Protein AF-A0A1Y3A212-F1 (afdb_monomer_lite)

Foldseek 3Di:
DDDDLVNLVVQLVVLCVQLVVCVVVVNLVSNLVSLVVSCVSCVVSVPLVSNLSSLLSVLVSCVVPDDPVVSLVSLLVSLVSCVVVVPPVSLQVVQVVCVVVVHRGVVRSVVVPVVDDPPPPD

pLDDT: mean 85.42, std 12.83, range [32.81, 95.19]

Secondary structure (DSSP, 8-state):
----HHHHHHHHHHHHHHHHHHHHTT-HHHHHHHHHHHHHHHHHHT-HHHHHHHHHHHHHHHTTTS-HHHHHHHHHHHHHHHHHHT-HHHHHHHHHHHHHTT--THHHHHHHHHHS------

Sequence (122 aa):
MKIKPQDNLDKILELNNLATTALANDDHASALHYSTRALKIAQDSGDKVGECAVLLNRGHIMLNYVTHEECVLIWLQAYRIAKQIGFTPVLEALEEMSIQLRGEGLEFWETLSLVTPKHSDD

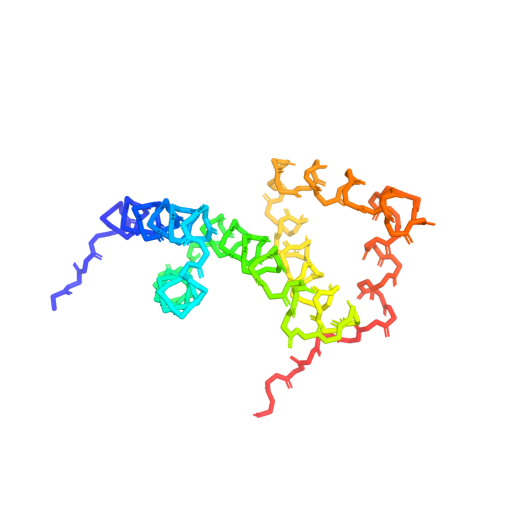Structure (mmCIF, N/CA/C/O backbone):
data_AF-A0A1Y3A212-F1
#
_entry.id   AF-A0A1Y3A212-F1
#
loop_
_atom_site.group_PDB
_atom_site.id
_atom_site.type_symbol
_atom_site.label_atom_id
_atom_site.label_alt_id
_atom_site.label_comp_id
_atom_site.label_asym_id
_atom_site.label_entity_id
_atom_site.label_seq_id
_atom_site.pdbx_PDB_ins_code
_atom_site.Cartn_x
_atom_site.Cartn_y
_atom_site.Cartn_z
_atom_site.occupancy
_atom_site.B_iso_or_equiv
_atom_site.auth_seq_id
_atom_site.auth_comp_id
_atom_site.auth_asym_id
_atom_site.auth_atom_id
_atom_site.pdbx_PDB_model_num
ATOM 1 N N . MET A 1 1 ? -10.839 16.934 20.234 1.00 41.62 1 MET A N 1
ATOM 2 C CA . MET A 1 1 ? -12.112 16.442 19.668 1.00 41.62 1 MET A CA 1
ATOM 3 C C . MET A 1 1 ? -11.844 15.036 19.149 1.00 41.62 1 MET A C 1
ATOM 5 O O . MET A 1 1 ? -11.093 14.904 18.195 1.00 41.62 1 MET A O 1
ATOM 9 N N . LYS A 1 2 ? -12.282 13.992 19.867 1.00 45.56 2 LYS A N 1
ATOM 10 C CA . LYS A 1 2 ? -12.027 12.597 19.471 1.00 45.56 2 LYS A CA 1
ATOM 11 C C . LYS A 1 2 ? -13.001 12.252 18.344 1.00 45.56 2 LYS A C 1
ATOM 13 O O . LYS A 1 2 ? -14.199 12.172 18.593 1.00 45.56 2 LYS A O 1
ATOM 18 N N . ILE A 1 3 ? -12.488 12.163 17.123 1.00 51.41 3 ILE A N 1
ATOM 19 C CA . ILE A 1 3 ? -13.241 11.720 15.946 1.00 51.41 3 ILE A CA 1
ATOM 20 C C . ILE A 1 3 ? -13.650 10.260 16.192 1.00 51.41 3 ILE A C 1
ATOM 22 O O . ILE A 1 3 ? -12.853 9.489 16.735 1.00 51.41 3 ILE A O 1
ATOM 26 N N . LYS A 1 4 ? -14.907 9.894 15.912 1.00 55.28 4 LYS A N 1
ATOM 27 C CA . LYS A 1 4 ? -15.397 8.537 16.189 1.00 55.28 4 LYS A CA 1
ATOM 28 C C . LYS A 1 4 ? -14.736 7.543 15.219 1.00 55.28 4 LYS A C 1
ATOM 30 O O . LYS A 1 4 ? -14.422 7.929 14.098 1.00 55.28 4 LYS A O 1
ATOM 35 N N . PRO A 1 5 ? -14.567 6.262 15.596 1.00 56.22 5 PRO A N 1
ATOM 36 C CA . PRO A 1 5 ? -13.954 5.254 14.724 1.00 56.22 5 PRO A CA 1
ATOM 37 C C . PRO A 1 5 ? -14.599 5.147 13.329 1.00 56.22 5 PRO A C 1
ATOM 39 O O . PRO A 1 5 ? -13.886 4.946 12.355 1.00 56.22 5 PRO A O 1
ATOM 42 N N . GLN A 1 6 ? -15.919 5.348 13.219 1.00 56.41 6 GLN A N 1
ATOM 43 C CA . GLN A 1 6 ? -16.639 5.361 11.934 1.00 56.41 6 GLN A CA 1
ATOM 44 C C . GLN A 1 6 ? -16.295 6.574 11.053 1.00 56.41 6 GLN A C 1
ATOM 46 O O . GLN A 1 6 ? -16.052 6.400 9.866 1.00 56.41 6 GLN A O 1
ATOM 51 N N . ASP A 1 7 ? -16.173 7.772 11.633 1.00 63.47 7 ASP A N 1
ATOM 52 C CA . ASP A 1 7 ? -15.846 9.000 10.888 1.00 63.47 7 ASP A CA 1
ATOM 53 C C . ASP A 1 7 ? -14.431 8.942 10.266 1.00 63.47 7 ASP A C 1
ATOM 55 O O . ASP A 1 7 ? -14.145 9.612 9.274 1.00 63.47 7 ASP A O 1
ATOM 59 N N . ASN A 1 8 ? -13.524 8.153 10.858 1.00 70.88 8 ASN A N 1
ATOM 60 C CA . ASN A 1 8 ? -12.179 7.946 10.318 1.00 70.88 8 ASN A CA 1
ATOM 61 C C . ASN A 1 8 ? -12.195 7.040 9.082 1.00 70.88 8 ASN A C 1
ATOM 63 O O . ASN A 1 8 ? -11.430 7.290 8.155 1.00 70.88 8 ASN A O 1
ATOM 67 N N . LEU A 1 9 ? -13.072 6.033 9.047 1.00 73.19 9 LEU A N 1
ATOM 68 C CA . LEU A 1 9 ? -13.143 5.054 7.961 1.00 73.19 9 LEU A CA 1
ATOM 69 C C . LEU A 1 9 ? -13.675 5.695 6.672 1.00 73.19 9 LEU A C 1
ATOM 71 O O . LEU A 1 9 ? -13.052 5.574 5.616 1.00 73.19 9 LEU A O 1
ATOM 75 N N . ASP A 1 10 ? -14.750 6.481 6.787 1.00 82.62 10 ASP A N 1
ATOM 76 C CA . ASP A 1 10 ? -15.304 7.254 5.669 1.00 82.62 10 ASP A CA 1
ATOM 77 C C . ASP A 1 10 ? -14.269 8.237 5.107 1.00 82.62 10 ASP A C 1
ATOM 79 O O . ASP A 1 10 ? -14.120 8.387 3.894 1.00 82.62 10 ASP A O 1
ATOM 83 N N . LYS A 1 11 ? -13.485 8.861 5.993 1.00 86.06 11 LYS A N 1
ATOM 84 C CA . LYS A 1 11 ? -12.448 9.819 5.608 1.00 86.06 11 LYS A CA 1
ATOM 85 C C . LYS A 1 11 ? -11.234 9.169 4.949 1.00 86.06 11 LYS A C 1
ATOM 87 O O . LYS A 1 11 ? -10.661 9.752 4.030 1.00 86.06 11 LYS A O 1
ATOM 92 N N . ILE A 1 12 ? -10.829 7.984 5.406 1.00 87.44 12 ILE A N 1
ATOM 93 C CA . ILE A 1 12 ? -9.779 7.192 4.753 1.00 87.44 12 ILE A CA 1
ATOM 94 C C . ILE A 1 12 ? -10.232 6.831 3.339 1.00 87.44 12 ILE A C 1
ATOM 96 O O . ILE A 1 12 ? -9.475 7.054 2.396 1.00 87.44 12 ILE A O 1
ATOM 100 N N . LEU A 1 13 ? -11.468 6.346 3.177 1.00 86.06 13 LEU A N 1
ATOM 101 C CA . LEU A 1 13 ? -12.021 5.987 1.872 1.00 86.06 13 LEU A CA 1
ATOM 102 C C . LEU A 1 13 ? -12.109 7.197 0.932 1.00 86.06 13 LEU A C 1
ATOM 104 O O . LEU A 1 13 ? -11.691 7.108 -0.221 1.00 86.06 13 LEU A O 1
ATOM 108 N N . GLU A 1 14 ? -12.596 8.337 1.425 1.00 90.94 14 GLU A N 1
ATOM 109 C CA . GLU A 1 14 ? -12.665 9.588 0.662 1.00 90.94 14 GLU A CA 1
ATOM 110 C C . GLU A 1 14 ? -11.281 10.015 0.156 1.00 90.94 14 GLU A C 1
ATOM 112 O O . GLU A 1 14 ? -11.092 10.246 -1.039 1.00 90.94 14 GLU A O 1
ATOM 117 N N . LEU A 1 15 ? -10.287 10.071 1.049 1.00 91.31 15 LEU A N 1
ATOM 118 C CA . LEU A 1 15 ? -8.916 10.430 0.685 1.00 91.31 15 LEU A CA 1
ATOM 119 C C . LEU A 1 15 ? -8.303 9.425 -0.293 1.00 91.31 15 LEU A C 1
ATOM 121 O O . LEU A 1 15 ? -7.551 9.819 -1.183 1.00 91.31 15 LEU A O 1
ATOM 125 N N . ASN A 1 16 ? -8.635 8.143 -0.157 1.00 87.56 16 ASN A N 1
ATOM 126 C CA . ASN A 1 16 ? -8.157 7.113 -1.065 1.00 87.56 16 ASN A CA 1
ATOM 127 C C . ASN A 1 16 ? -8.740 7.299 -2.476 1.00 87.56 16 ASN A C 1
ATOM 129 O O . ASN A 1 16 ? -8.001 7.276 -3.456 1.00 87.56 16 ASN A O 1
ATOM 133 N N . ASN A 1 17 ? -10.036 7.601 -2.582 1.00 89.62 17 ASN A N 1
ATOM 134 C CA . ASN A 1 17 ? -10.684 7.900 -3.860 1.00 89.62 17 ASN A CA 1
ATOM 135 C C . ASN A 1 17 ? -10.112 9.166 -4.517 1.00 89.62 17 ASN A C 1
ATOM 137 O O . ASN A 1 17 ? -9.905 9.194 -5.734 1.00 89.62 17 ASN A O 1
ATOM 141 N N . LEU A 1 18 ? -9.815 10.203 -3.725 1.00 92.81 18 LEU A N 1
ATOM 142 C CA . LEU A 1 18 ? -9.136 11.409 -4.209 1.00 92.81 18 LEU A CA 1
ATOM 143 C C . LEU A 1 18 ? -7.727 11.092 -4.715 1.00 92.81 18 LEU A C 1
ATOM 145 O O . LEU A 1 18 ? -7.330 11.611 -5.756 1.00 92.81 18 LEU A O 1
ATOM 149 N N . ALA A 1 19 ? -6.991 10.215 -4.028 1.00 90.31 19 ALA A N 1
ATOM 150 C CA . ALA A 1 19 ? -5.672 9.781 -4.469 1.00 90.31 19 ALA A CA 1
ATOM 151 C C . ALA A 1 19 ? -5.736 9.043 -5.816 1.00 90.31 19 ALA A C 1
ATOM 153 O O . ALA A 1 19 ? -4.967 9.358 -6.722 1.00 90.31 19 ALA A O 1
ATOM 154 N N . THR A 1 20 ? -6.686 8.118 -5.980 1.00 87.81 20 THR A N 1
ATOM 155 C CA . THR A 1 20 ? -6.908 7.399 -7.244 1.00 87.81 20 THR A CA 1
ATOM 156 C C . THR A 1 20 ? -7.335 8.337 -8.372 1.00 87.81 20 THR A C 1
ATOM 158 O O . THR A 1 20 ? -6.839 8.223 -9.489 1.00 87.81 20 THR A O 1
ATOM 161 N N . THR A 1 21 ? -8.217 9.298 -8.087 1.00 92.75 21 THR A N 1
ATOM 162 C CA . THR A 1 21 ? -8.661 10.295 -9.076 1.00 92.75 21 THR A CA 1
ATOM 163 C C . THR A 1 21 ? -7.510 11.204 -9.502 1.00 92.75 21 THR A C 1
ATOM 165 O O . THR A 1 21 ? -7.340 11.467 -10.688 1.00 92.75 21 THR A O 1
ATOM 168 N N . ALA A 1 22 ? -6.693 11.662 -8.551 1.00 90.38 22 ALA A N 1
ATOM 169 C CA . ALA A 1 22 ? -5.506 12.457 -8.839 1.00 90.38 22 ALA A CA 1
ATOM 170 C C . ALA A 1 22 ? -4.502 11.672 -9.696 1.00 90.38 22 ALA A C 1
ATOM 172 O O . ALA A 1 22 ? -4.011 12.203 -10.687 1.00 90.38 22 ALA A O 1
ATOM 173 N N . LEU A 1 23 ? -4.285 10.386 -9.390 1.00 86.25 23 LEU A N 1
ATOM 174 C CA . LEU A 1 23 ? -3.446 9.500 -10.199 1.00 86.25 23 LEU A CA 1
ATOM 175 C C . LEU A 1 23 ? -3.978 9.351 -11.634 1.00 86.25 23 LEU A C 1
ATOM 177 O O . LEU A 1 23 ? -3.200 9.420 -12.577 1.00 86.25 23 LEU A O 1
ATOM 181 N N . ALA A 1 24 ? -5.293 9.191 -11.809 1.00 88.06 24 ALA A N 1
ATOM 182 C CA . ALA A 1 24 ? -5.918 9.111 -13.132 1.00 88.06 24 ALA A CA 1
ATOM 183 C C . ALA A 1 24 ? -5.785 10.414 -13.945 1.00 88.06 24 ALA A C 1
ATOM 185 O O . ALA A 1 24 ? -5.839 10.379 -15.172 1.00 88.06 24 ALA A O 1
ATOM 186 N N . ASN A 1 25 ? -5.593 11.547 -13.265 1.00 90.25 25 ASN A N 1
ATOM 187 C CA . ASN A 1 25 ? -5.346 12.855 -13.869 1.00 90.25 25 ASN A CA 1
ATOM 188 C C . ASN A 1 25 ? -3.850 13.180 -14.035 1.00 90.25 25 ASN A C 1
ATOM 190 O O . ASN A 1 25 ? -3.527 14.329 -14.326 1.00 90.25 25 ASN A O 1
ATOM 194 N N . ASP A 1 26 ? -2.948 12.213 -13.820 1.00 87.19 26 ASP A N 1
ATOM 195 C CA . ASP A 1 26 ? -1.487 12.412 -13.843 1.00 87.19 26 ASP A CA 1
ATOM 196 C C . ASP A 1 26 ? -0.988 13.417 -12.770 1.00 87.19 26 ASP A C 1
ATOM 198 O O . ASP A 1 26 ? 0.151 13.882 -12.789 1.00 87.19 26 ASP A O 1
ATOM 202 N N . ASP A 1 27 ? -1.827 13.748 -11.776 1.00 90.94 27 ASP A N 1
ATOM 203 C CA . ASP A 1 27 ? -1.470 14.597 -10.634 1.00 90.94 27 ASP A CA 1
ATOM 204 C C . ASP A 1 27 ? -0.935 13.742 -9.482 1.00 90.94 27 ASP A C 1
ATOM 206 O O . ASP A 1 27 ? -1.586 13.456 -8.468 1.00 90.94 27 ASP A O 1
ATOM 210 N N . HIS A 1 28 ? 0.308 13.318 -9.652 1.00 85.50 28 HIS A N 1
ATOM 211 C CA . HIS A 1 28 ? 0.978 12.443 -8.703 1.00 85.50 28 HIS A CA 1
ATOM 212 C C . HIS A 1 28 ? 1.299 13.123 -7.370 1.00 85.50 28 HIS A C 1
ATOM 214 O O . HIS A 1 28 ? 1.314 12.459 -6.331 1.00 85.50 28 HIS A O 1
ATOM 220 N N . ALA A 1 29 ? 1.510 14.443 -7.369 1.00 89.56 29 ALA A N 1
ATOM 221 C CA . ALA A 1 29 ? 1.761 15.203 -6.149 1.00 89.56 29 ALA A CA 1
ATOM 222 C C . ALA A 1 29 ? 0.529 15.177 -5.235 1.00 89.56 29 ALA A C 1
ATOM 224 O O . ALA A 1 29 ? 0.643 14.857 -4.046 1.00 89.56 29 ALA A O 1
ATOM 225 N N . SER A 1 30 ? -0.657 15.429 -5.795 1.00 92.12 30 SER A N 1
ATOM 226 C CA . SER A 1 30 ? -1.915 15.320 -5.057 1.00 92.12 30 SER A CA 1
ATOM 227 C C . SER A 1 30 ? -2.216 13.873 -4.663 1.00 92.12 30 SER A C 1
ATOM 229 O O . SER A 1 30 ? -2.605 13.626 -3.519 1.00 92.12 30 SER A O 1
ATOM 231 N N . ALA A 1 31 ? -1.966 12.897 -5.544 1.00 91.25 31 ALA A N 1
ATOM 232 C CA . ALA A 1 31 ? -2.153 11.479 -5.225 1.00 91.25 31 ALA A CA 1
ATOM 233 C C . ALA A 1 31 ? -1.308 11.042 -4.015 1.00 91.25 31 ALA A C 1
ATOM 235 O O . ALA A 1 31 ? -1.797 10.395 -3.077 1.00 91.25 31 ALA A O 1
ATOM 236 N N . LEU A 1 32 ? -0.041 11.459 -3.982 1.00 89.44 32 LEU A N 1
ATOM 237 C CA . LEU A 1 32 ? 0.850 11.199 -2.860 1.00 89.44 32 LEU A CA 1
ATOM 238 C C . LEU A 1 32 ? 0.403 11.945 -1.599 1.00 89.44 32 LEU A C 1
ATOM 240 O O . LEU A 1 32 ? 0.421 11.375 -0.506 1.00 89.44 32 LEU A O 1
ATOM 244 N N . HIS A 1 33 ? -0.038 13.196 -1.729 1.00 92.44 33 HIS A N 1
ATOM 245 C CA . HIS A 1 33 ? -0.543 13.983 -0.607 1.00 92.44 33 HIS A CA 1
ATOM 246 C C . HIS A 1 33 ? -1.756 13.315 0.059 1.00 92.44 33 HIS A C 1
ATOM 248 O O . HIS A 1 33 ? -1.761 13.110 1.278 1.00 92.44 33 HIS A O 1
ATOM 254 N N . TYR A 1 34 ? -2.767 12.931 -0.725 1.00 93.44 34 TYR A N 1
ATOM 255 C CA . TYR A 1 34 ? -3.983 12.307 -0.206 1.00 93.44 34 TYR A CA 1
ATOM 256 C C . TYR A 1 34 ? -3.718 10.921 0.388 1.00 93.44 34 TYR A C 1
ATOM 258 O O . TYR A 1 34 ? -4.146 10.662 1.515 1.00 93.44 34 TYR A O 1
ATOM 266 N N . SER A 1 35 ? -2.939 10.073 -0.295 1.00 92.19 35 SER A N 1
ATOM 267 C CA . SER A 1 35 ? -2.573 8.748 0.231 1.00 92.19 35 SER A CA 1
ATOM 268 C C . SER A 1 35 ? -1.765 8.839 1.533 1.00 92.19 35 SER A C 1
ATOM 270 O O . SER A 1 35 ? -2.015 8.077 2.463 1.00 92.19 35 SER A O 1
ATOM 272 N N . THR A 1 36 ? -0.857 9.816 1.668 1.00 91.75 36 THR A N 1
ATOM 273 C CA . THR A 1 36 ? -0.097 10.041 2.916 1.00 91.75 36 THR A CA 1
ATOM 274 C C . THR A 1 36 ? -1.021 10.414 4.077 1.00 91.75 36 THR A C 1
ATOM 276 O O . THR A 1 36 ? -0.871 9.903 5.187 1.00 91.75 36 THR A O 1
ATOM 279 N N . ARG A 1 37 ? -2.008 11.287 3.836 1.00 93.38 37 ARG A N 1
ATOM 280 C CA . ARG A 1 37 ? -2.982 11.676 4.867 1.00 93.38 37 ARG A CA 1
ATOM 281 C C . ARG A 1 37 ? -3.890 10.517 5.264 1.00 93.38 37 ARG A C 1
ATOM 283 O O . ARG A 1 37 ? -4.137 10.345 6.455 1.00 93.38 37 ARG A O 1
ATOM 290 N N . ALA A 1 38 ? -4.357 9.731 4.294 1.00 91.81 38 ALA A N 1
ATOM 291 C CA . ALA A 1 38 ? -5.172 8.548 4.551 1.00 91.81 38 ALA A CA 1
ATOM 292 C C . ALA A 1 38 ? -4.406 7.529 5.407 1.00 91.81 38 ALA A C 1
ATOM 294 O O . ALA A 1 38 ? -4.933 7.052 6.410 1.00 91.81 38 ALA A O 1
ATOM 295 N N . LEU A 1 39 ? -3.133 7.282 5.072 1.00 91.31 39 LEU A N 1
ATOM 296 C CA . LEU A 1 39 ? -2.268 6.364 5.812 1.00 91.31 39 LEU A CA 1
ATOM 297 C C . LEU A 1 39 ? -2.093 6.817 7.261 1.00 91.31 39 LEU A C 1
ATOM 299 O O . LEU A 1 39 ? -2.256 6.021 8.182 1.00 91.31 39 LEU A O 1
ATOM 303 N N . LYS A 1 40 ? -1.831 8.112 7.469 1.00 90.75 40 LYS A N 1
ATOM 304 C CA . LYS A 1 40 ? -1.655 8.671 8.810 1.00 90.75 40 LYS A CA 1
ATOM 305 C C . LYS A 1 40 ? -2.912 8.509 9.670 1.00 90.75 40 LYS A C 1
ATOM 307 O O . LYS A 1 40 ? -2.807 8.119 10.826 1.00 90.75 40 LYS A O 1
ATOM 312 N N . ILE A 1 41 ? -4.097 8.752 9.104 1.00 90.06 41 ILE A N 1
ATOM 313 C CA . ILE A 1 41 ? -5.373 8.570 9.815 1.00 90.06 41 ILE A CA 1
ATOM 314 C C . ILE A 1 41 ? -5.609 7.090 10.142 1.00 90.06 41 ILE A C 1
ATOM 316 O O . ILE A 1 41 ? -6.009 6.776 11.263 1.00 90.06 41 ILE A O 1
ATOM 320 N N . ALA A 1 42 ? -5.341 6.180 9.202 1.00 89.06 42 ALA A N 1
ATOM 321 C CA . ALA A 1 42 ? -5.477 4.741 9.423 1.00 89.06 42 ALA A CA 1
ATOM 322 C C . ALA A 1 42 ? -4.562 4.253 10.559 1.00 89.06 42 ALA A C 1
ATOM 324 O O . ALA A 1 42 ? -5.018 3.580 11.482 1.00 89.06 42 ALA A O 1
ATOM 325 N N . GLN A 1 43 ? -3.301 4.689 10.562 1.00 88.75 43 GLN A N 1
ATOM 326 C CA . GLN A 1 43 ? -2.334 4.374 11.616 1.00 88.75 43 GLN A CA 1
ATOM 327 C C . GLN A 1 43 ? -2.737 4.958 12.975 1.00 88.75 43 GLN A C 1
ATOM 329 O O . GLN A 1 43 ? -2.754 4.236 13.971 1.00 88.75 43 GLN A O 1
ATOM 334 N N . ASP A 1 44 ? -3.115 6.239 13.020 1.00 88.00 44 ASP A N 1
ATOM 335 C CA . ASP A 1 44 ? -3.490 6.927 14.263 1.00 88.00 44 ASP A CA 1
ATOM 336 C C . ASP A 1 44 ? -4.794 6.376 14.867 1.00 88.00 44 ASP A C 1
ATOM 338 O O . ASP A 1 44 ? -5.006 6.451 16.079 1.00 88.00 44 ASP A O 1
ATOM 342 N N . SER A 1 45 ? -5.677 5.820 14.033 1.00 85.38 45 SER A N 1
ATOM 343 C CA . SER A 1 45 ? -6.935 5.197 14.463 1.00 85.38 45 SER A CA 1
ATOM 344 C C . SER A 1 45 ? -6.824 3.695 14.742 1.00 85.38 45 SER A C 1
ATOM 346 O O . SER A 1 45 ? -7.735 3.130 15.348 1.00 85.38 45 SER A O 1
ATOM 348 N N . GLY A 1 46 ? -5.724 3.053 14.336 1.00 86.88 46 GLY A N 1
ATOM 349 C CA . GLY A 1 46 ? -5.549 1.603 14.411 1.00 86.88 46 GLY A CA 1
ATOM 350 C C . GLY A 1 46 ? -6.365 0.816 13.376 1.00 86.88 46 GLY A C 1
ATOM 351 O O . GLY A 1 46 ? -6.515 -0.397 13.529 1.00 86.88 46 GLY A O 1
ATOM 352 N N . ASP A 1 47 ? -6.890 1.473 12.338 1.00 87.62 47 ASP A N 1
ATOM 353 C CA . ASP A 1 47 ? -7.641 0.832 11.258 1.00 87.62 47 ASP A CA 1
ATOM 354 C C . ASP A 1 47 ? -6.698 0.095 10.297 1.00 87.62 47 ASP A C 1
ATOM 356 O O . ASP A 1 47 ? -6.168 0.651 9.335 1.00 87.62 47 ASP A O 1
ATOM 360 N N . LYS A 1 48 ? -6.510 -1.199 10.558 1.00 89.25 48 LYS A N 1
ATOM 361 C CA . LYS A 1 48 ? -5.665 -2.076 9.742 1.00 89.25 48 LYS A CA 1
ATOM 362 C C . LYS A 1 48 ? -6.235 -2.365 8.354 1.00 89.25 48 LYS A C 1
ATOM 364 O O . LYS A 1 48 ? -5.454 -2.597 7.431 1.00 89.25 48 LYS A O 1
ATOM 369 N N . VAL A 1 49 ? -7.559 -2.322 8.183 1.00 90.00 49 VAL A N 1
ATOM 370 C CA . VAL A 1 49 ? -8.189 -2.497 6.865 1.00 90.00 49 VAL A CA 1
ATOM 371 C C . VAL A 1 49 ? -7.878 -1.278 6.001 1.00 90.00 49 VAL A C 1
ATOM 373 O O . VAL A 1 49 ? -7.339 -1.424 4.903 1.00 90.00 49 VAL A O 1
ATOM 376 N N . GLY A 1 50 ? -8.123 -0.077 6.528 1.00 88.56 50 GLY A N 1
ATOM 377 C CA . GLY A 1 50 ? -7.771 1.176 5.865 1.00 88.56 50 GLY A CA 1
ATOM 378 C C . GLY A 1 50 ? -6.271 1.289 5.581 1.00 88.56 50 GLY A C 1
ATOM 379 O O . GLY A 1 50 ? -5.879 1.678 4.483 1.00 88.56 50 GLY A O 1
ATOM 380 N N . GLU A 1 51 ? -5.423 0.884 6.530 1.00 91.00 51 GLU A N 1
ATOM 381 C CA . GLU A 1 51 ? -3.964 0.948 6.392 1.00 91.00 51 GLU A CA 1
ATOM 382 C C . GLU A 1 51 ? -3.462 0.100 5.215 1.00 91.00 51 GLU A C 1
ATOM 384 O O . GLU A 1 51 ? -2.746 0.611 4.352 1.00 91.00 51 GLU A O 1
ATOM 389 N N . CYS A 1 52 ? -3.873 -1.171 5.121 1.00 91.69 52 CYS A N 1
ATOM 390 C CA . CYS A 1 52 ? -3.426 -2.037 4.027 1.00 91.69 52 CYS A CA 1
ATOM 391 C C . CYS A 1 52 ? -3.973 -1.601 2.657 1.00 91.69 52 CYS A C 1
ATOM 393 O O . CYS A 1 52 ? -3.228 -1.626 1.677 1.00 91.69 52 CYS A O 1
ATOM 395 N N . ALA A 1 53 ? -5.221 -1.123 2.586 1.00 90.88 53 ALA A N 1
ATOM 396 C CA . ALA A 1 53 ? -5.805 -0.614 1.345 1.00 90.88 53 ALA A CA 1
ATOM 397 C C . ALA A 1 53 ? -5.084 0.647 0.835 1.00 90.88 53 ALA A C 1
ATOM 399 O O . ALA A 1 53 ? -4.809 0.777 -0.360 1.00 90.88 53 ALA A O 1
ATOM 400 N N . VAL A 1 54 ? -4.732 1.569 1.737 1.00 92.00 54 VAL A N 1
ATOM 401 C CA . VAL A 1 54 ? -3.978 2.778 1.376 1.00 92.00 54 VAL A CA 1
ATOM 402 C C . VAL A 1 54 ? -2.554 2.433 0.939 1.00 92.00 54 VAL A C 1
ATOM 404 O O . VAL A 1 54 ? -2.069 3.005 -0.036 1.00 92.00 54 VAL A O 1
ATOM 407 N N . LEU A 1 55 ? -1.882 1.496 1.617 1.00 93.31 55 LEU A N 1
ATOM 408 C CA . LEU A 1 55 ? -0.538 1.049 1.232 1.00 93.31 55 LEU A CA 1
ATOM 409 C C . LEU A 1 55 ? -0.525 0.410 -0.161 1.00 93.31 55 LEU A C 1
ATOM 411 O O . LEU A 1 55 ? 0.356 0.726 -0.960 1.00 93.31 55 LEU A O 1
ATOM 415 N N . LEU A 1 56 ? -1.524 -0.419 -0.485 1.00 92.25 56 LEU A N 1
ATOM 416 C CA . LEU A 1 56 ? -1.670 -1.011 -1.816 1.00 92.25 56 LEU A CA 1
ATOM 417 C C . LEU A 1 56 ? -1.729 0.072 -2.906 1.00 92.25 56 LEU A C 1
ATOM 419 O O . LEU A 1 56 ? -0.949 0.051 -3.863 1.00 92.25 56 LEU A O 1
ATOM 423 N N . ASN A 1 57 ? -2.597 1.067 -2.715 1.00 89.94 57 ASN A N 1
ATOM 424 C CA . ASN A 1 57 ? -2.756 2.177 -3.653 1.00 89.94 57 ASN A CA 1
ATOM 425 C C . ASN A 1 57 ? -1.516 3.066 -3.729 1.00 89.94 57 ASN A C 1
ATOM 427 O O . ASN A 1 57 ? -1.137 3.519 -4.809 1.00 89.94 57 ASN A O 1
ATOM 431 N N . ARG A 1 58 ? -0.846 3.294 -2.599 1.00 90.75 58 ARG A N 1
ATOM 432 C CA . ARG A 1 58 ? 0.405 4.047 -2.564 1.00 90.75 58 ARG A CA 1
ATOM 433 C C . ARG A 1 58 ? 1.495 3.360 -3.382 1.00 90.75 58 ARG A C 1
ATOM 435 O O . ARG A 1 58 ? 2.217 4.057 -4.086 1.00 90.75 58 ARG A O 1
ATOM 442 N N . GLY A 1 59 ? 1.597 2.033 -3.332 1.00 90.19 59 GLY A N 1
ATOM 443 C CA . GLY A 1 59 ? 2.545 1.302 -4.172 1.00 90.19 59 GLY A CA 1
ATOM 444 C C . GLY A 1 59 ? 2.278 1.522 -5.667 1.00 90.19 59 GLY A C 1
ATOM 445 O O . GLY A 1 59 ? 3.212 1.844 -6.395 1.00 90.19 59 GLY A O 1
ATOM 446 N N . HIS A 1 60 ? 1.010 1.516 -6.106 1.00 87.56 60 HIS A N 1
ATOM 447 C CA . HIS A 1 60 ? 0.656 1.863 -7.493 1.00 87.56 60 HIS A CA 1
ATOM 448 C C . HIS A 1 60 ? 1.054 3.293 -7.876 1.00 87.56 60 HIS A C 1
ATOM 450 O O . HIS A 1 60 ? 1.611 3.506 -8.949 1.00 87.56 60 HIS A O 1
ATOM 456 N N . ILE A 1 61 ? 0.800 4.273 -7.001 1.00 88.31 61 ILE A N 1
ATOM 457 C CA . ILE A 1 61 ? 1.181 5.675 -7.241 1.00 88.31 61 ILE A CA 1
ATOM 458 C C . ILE A 1 61 ? 2.700 5.795 -7.394 1.00 88.31 61 ILE A C 1
ATOM 460 O O . ILE A 1 61 ? 3.180 6.520 -8.260 1.00 88.31 61 ILE A O 1
ATOM 464 N N . MET A 1 62 ? 3.447 5.086 -6.550 1.00 85.19 62 MET A N 1
ATOM 465 C CA . MET A 1 62 ? 4.900 5.187 -6.463 1.00 85.19 62 MET A CA 1
ATOM 466 C C . MET A 1 62 ? 5.633 4.377 -7.538 1.00 85.19 62 MET A C 1
ATOM 468 O O . MET A 1 62 ? 6.806 4.644 -7.770 1.00 85.19 62 MET A O 1
ATOM 472 N N . LEU A 1 63 ? 4.968 3.450 -8.235 1.00 85.06 63 LEU A N 1
ATOM 473 C CA . LEU A 1 63 ? 5.586 2.544 -9.213 1.00 85.06 63 LEU A CA 1
ATOM 474 C C . LEU A 1 63 ? 6.429 3.262 -10.287 1.00 85.06 63 LEU A C 1
ATOM 476 O O . LEU A 1 63 ?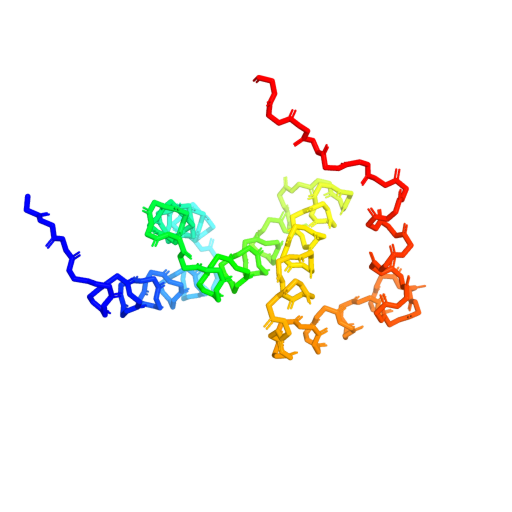 7.441 2.723 -10.722 1.00 85.06 63 LEU A O 1
ATOM 480 N N . ASN A 1 64 ? 6.047 4.482 -10.678 1.00 80.94 64 ASN A N 1
ATOM 481 C CA . ASN A 1 64 ? 6.768 5.289 -11.675 1.00 80.94 64 ASN A CA 1
ATOM 482 C C . ASN A 1 64 ? 7.817 6.250 -11.077 1.00 80.94 64 ASN A C 1
ATOM 484 O O . ASN A 1 64 ? 8.510 6.940 -11.822 1.00 80.94 64 ASN A O 1
ATOM 488 N N . TYR A 1 65 ? 7.912 6.332 -9.748 1.00 79.94 65 TYR A N 1
ATOM 489 C CA . TYR A 1 65 ? 8.695 7.338 -9.016 1.00 79.94 65 TYR A CA 1
ATOM 490 C C . TYR A 1 65 ? 9.823 6.753 -8.183 1.00 79.94 65 TYR A C 1
ATOM 492 O O . TYR A 1 65 ? 10.803 7.445 -7.914 1.00 79.94 65 TYR A O 1
ATOM 500 N N . VAL A 1 66 ? 9.669 5.508 -7.746 1.00 83.19 66 VAL A N 1
ATOM 501 C CA . VAL A 1 66 ? 10.681 4.802 -6.967 1.00 83.19 66 VAL A CA 1
ATOM 502 C C . VAL A 1 66 ? 11.200 3.605 -7.725 1.00 83.19 66 VAL A C 1
ATOM 504 O O . VAL A 1 66 ? 10.668 3.203 -8.761 1.00 83.19 66 VAL A O 1
ATOM 507 N N . THR A 1 67 ? 12.267 3.027 -7.193 1.00 87.06 67 THR A N 1
ATOM 508 C CA . THR A 1 67 ? 12.755 1.761 -7.711 1.00 87.06 67 THR A CA 1
ATOM 509 C C . THR A 1 67 ? 11.695 0.677 -7.543 1.00 87.06 67 THR A C 1
ATOM 511 O O . THR A 1 67 ? 10.857 0.699 -6.637 1.00 87.06 67 THR A O 1
ATOM 514 N N . HIS A 1 68 ? 11.753 -0.314 -8.424 1.00 84.88 68 HIS A N 1
ATOM 515 C CA . HIS A 1 68 ? 10.877 -1.473 -8.352 1.00 84.88 68 HIS A CA 1
ATOM 516 C C . HIS A 1 68 ? 10.913 -2.146 -6.967 1.00 84.88 68 HIS A C 1
ATOM 518 O O . HIS A 1 68 ? 9.875 -2.517 -6.427 1.00 84.88 68 HIS A O 1
ATOM 524 N N . GLU A 1 69 ? 12.100 -2.226 -6.361 1.00 86.00 69 GLU A N 1
ATOM 525 C CA . GLU A 1 69 ? 12.315 -2.791 -5.027 1.00 86.00 69 GLU A CA 1
ATOM 526 C C . GLU A 1 69 ? 11.593 -1.991 -3.933 1.00 86.00 69 GLU A C 1
ATOM 528 O O . GLU A 1 69 ? 10.885 -2.571 -3.112 1.00 86.00 69 GLU A O 1
ATOM 533 N N . GLU A 1 70 ? 11.695 -0.660 -3.942 1.00 86.31 70 GLU A N 1
ATOM 534 C CA . GLU A 1 70 ? 10.995 0.201 -2.978 1.00 86.31 70 GLU A CA 1
ATOM 535 C C . GLU A 1 70 ? 9.470 0.084 -3.095 1.00 86.31 70 GLU A C 1
ATOM 537 O O . GLU A 1 70 ? 8.766 0.066 -2.083 1.00 86.31 70 GLU A O 1
ATOM 542 N N . CYS A 1 71 ? 8.945 -0.045 -4.315 1.00 88.75 71 CYS A N 1
ATOM 543 C CA . CYS A 1 71 ? 7.519 -0.278 -4.544 1.00 88.75 71 CYS A CA 1
ATOM 544 C C . CYS A 1 71 ? 7.068 -1.629 -3.960 1.00 88.75 71 CYS A C 1
ATOM 546 O O . CYS A 1 71 ? 6.080 -1.695 -3.220 1.00 88.75 71 CYS A O 1
ATOM 548 N N . VAL A 1 72 ? 7.847 -2.690 -4.204 1.00 89.88 72 VAL A N 1
ATOM 549 C CA . VAL A 1 72 ? 7.613 -4.025 -3.635 1.00 89.88 72 VAL A CA 1
ATOM 550 C C . VAL A 1 72 ? 7.619 -3.985 -2.107 1.00 89.88 72 VAL A C 1
ATOM 552 O O . VAL A 1 72 ? 6.784 -4.641 -1.491 1.00 89.88 72 VAL A O 1
ATOM 555 N N . LEU A 1 73 ? 8.474 -3.178 -1.471 1.00 91.00 73 LEU A N 1
ATOM 556 C CA . LEU A 1 73 ? 8.469 -3.017 -0.012 1.00 91.00 73 LEU A CA 1
ATOM 557 C C . LEU A 1 73 ? 7.175 -2.376 0.512 1.00 91.00 73 LEU A C 1
ATOM 559 O O . LEU A 1 73 ? 6.671 -2.798 1.555 1.00 91.00 73 LEU A O 1
ATOM 563 N N . ILE A 1 74 ? 6.610 -1.397 -0.201 1.00 91.81 74 ILE A N 1
ATOM 564 C CA . ILE A 1 74 ? 5.325 -0.778 0.164 1.00 91.81 74 ILE A CA 1
ATOM 565 C C . ILE A 1 74 ? 4.195 -1.814 0.071 1.00 91.81 74 ILE A C 1
ATOM 567 O O . ILE A 1 74 ? 3.402 -1.965 1.005 1.00 91.81 74 ILE A O 1
ATOM 571 N N . TRP A 1 75 ? 4.147 -2.583 -1.016 1.00 93.38 75 TRP A N 1
ATOM 572 C CA . TRP A 1 75 ? 3.176 -3.667 -1.183 1.00 93.38 75 TRP A CA 1
ATOM 573 C C . TRP A 1 75 ? 3.370 -4.804 -0.177 1.00 93.38 75 TRP A C 1
ATOM 575 O O . TRP A 1 75 ? 2.392 -5.340 0.341 1.00 93.38 75 TRP A O 1
ATOM 585 N N . LEU A 1 76 ? 4.611 -5.112 0.197 1.00 93.88 76 LEU A N 1
ATOM 586 C CA . LEU A 1 76 ? 4.922 -6.102 1.224 1.00 93.88 76 LEU A CA 1
ATOM 587 C C . LEU A 1 76 ? 4.399 -5.681 2.606 1.00 93.88 76 LEU A C 1
ATOM 589 O O . LEU A 1 76 ? 3.960 -6.524 3.392 1.00 93.88 76 LEU A O 1
ATOM 593 N N . GLN A 1 77 ? 4.406 -4.382 2.922 1.00 93.44 77 GLN A N 1
ATOM 594 C CA .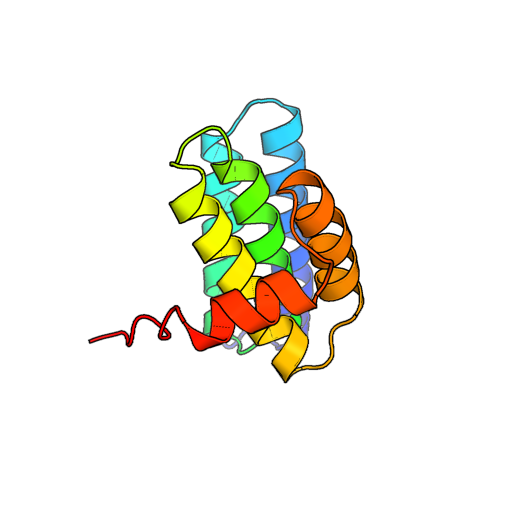 GLN A 1 77 ? 3.762 -3.878 4.139 1.00 93.44 77 GLN A CA 1
ATOM 595 C C . GLN A 1 77 ? 2.243 -4.091 4.092 1.00 93.44 77 GLN A C 1
ATOM 597 O O . GLN A 1 77 ? 1.674 -4.583 5.070 1.00 93.44 77 GLN A O 1
ATOM 602 N N . ALA A 1 78 ? 1.602 -3.802 2.952 1.00 93.94 78 ALA A N 1
ATOM 603 C CA . ALA A 1 78 ? 0.177 -4.072 2.753 1.00 93.94 78 ALA A CA 1
ATOM 604 C C . ALA A 1 78 ? -0.143 -5.569 2.922 1.00 93.94 78 ALA A C 1
ATOM 606 O O . ALA A 1 78 ? -1.058 -5.908 3.673 1.00 93.94 78 ALA A O 1
ATOM 607 N N . TYR A 1 79 ? 0.661 -6.452 2.311 1.00 95.19 79 TYR A N 1
ATOM 608 C CA . TYR A 1 79 ? 0.548 -7.910 2.427 1.00 95.19 79 TYR A CA 1
ATOM 609 C C . TYR A 1 79 ? 0.558 -8.368 3.884 1.00 95.19 79 TYR A C 1
ATOM 611 O O . TYR A 1 79 ? -0.328 -9.096 4.321 1.00 95.19 79 TYR A O 1
ATOM 619 N N . ARG A 1 80 ? 1.549 -7.920 4.661 1.00 94.19 80 ARG A N 1
ATOM 620 C CA . ARG A 1 80 ? 1.716 -8.329 6.064 1.00 94.19 80 ARG A CA 1
ATOM 621 C C . ARG A 1 80 ? 0.509 -7.982 6.912 1.00 94.19 80 ARG A C 1
ATOM 623 O O . ARG A 1 80 ? 0.079 -8.802 7.720 1.00 94.19 80 ARG A O 1
ATOM 630 N N . ILE A 1 81 ? -0.013 -6.770 6.737 1.00 93.69 81 ILE A N 1
ATOM 631 C CA . ILE A 1 81 ? -1.192 -6.319 7.468 1.00 93.69 81 ILE A CA 1
ATOM 632 C C . ILE A 1 81 ? -2.404 -7.126 7.011 1.00 93.69 81 ILE A C 1
ATOM 634 O O . ILE A 1 81 ? -3.068 -7.718 7.856 1.00 93.69 81 ILE A O 1
ATOM 638 N N . ALA A 1 82 ? -2.643 -7.220 5.699 1.00 93.94 82 ALA A N 1
ATOM 639 C CA . ALA A 1 82 ? -3.770 -7.954 5.132 1.00 93.94 82 ALA A CA 1
ATOM 640 C C . ALA A 1 82 ? -3.774 -9.427 5.564 1.00 93.94 82 ALA A C 1
ATOM 642 O O . ALA A 1 82 ? -4.808 -9.934 5.989 1.00 93.94 82 ALA A O 1
ATOM 643 N N . LYS A 1 83 ? -2.611 -10.090 5.570 1.00 94.31 83 LYS A N 1
ATOM 644 C CA . LYS A 1 83 ? -2.445 -11.453 6.087 1.00 94.31 83 LYS A CA 1
ATOM 645 C C . LYS A 1 83 ? -2.749 -11.538 7.581 1.00 94.31 83 LYS A C 1
ATOM 647 O O . LYS A 1 83 ? -3.439 -12.458 8.007 1.00 94.31 83 LYS A O 1
ATOM 652 N N . GLN A 1 84 ? -2.257 -10.588 8.379 1.00 92.94 84 GLN A N 1
ATOM 653 C CA . GLN A 1 84 ? -2.486 -10.567 9.826 1.00 92.94 84 GLN A CA 1
ATOM 654 C C . GLN A 1 84 ? -3.976 -10.450 10.178 1.00 92.94 84 GLN A C 1
ATOM 656 O O . GLN A 1 84 ? -4.414 -11.063 11.150 1.00 92.94 84 GLN A O 1
ATOM 661 N N . ILE A 1 85 ? -4.742 -9.666 9.415 1.00 92.94 85 ILE A N 1
ATOM 662 C CA . ILE A 1 85 ? -6.176 -9.453 9.664 1.00 92.94 85 ILE A CA 1
ATOM 663 C C . ILE A 1 85 ? -7.095 -10.355 8.824 1.00 92.94 85 ILE A C 1
ATOM 665 O O . ILE A 1 85 ? -8.307 -10.312 9.009 1.00 92.94 85 ILE A O 1
ATOM 669 N N . GLY A 1 86 ? -6.543 -11.152 7.904 1.00 92.75 86 GLY A N 1
ATOM 670 C CA . GLY A 1 86 ? -7.309 -11.991 6.978 1.00 92.75 86 GLY A CA 1
ATOM 671 C C . GLY A 1 86 ? -8.114 -11.200 5.938 1.00 92.75 86 GLY A C 1
ATOM 672 O O . GLY A 1 86 ? -9.217 -11.608 5.585 1.00 92.75 86 GLY A O 1
ATOM 673 N N . PHE A 1 87 ? -7.610 -10.054 5.470 1.00 91.88 87 PHE A N 1
ATOM 674 C CA . PHE A 1 87 ? -8.323 -9.195 4.520 1.00 91.88 87 PHE A CA 1
ATOM 675 C C . PHE A 1 87 ? -8.081 -9.621 3.069 1.00 91.88 87 PHE A C 1
ATOM 677 O O . PHE A 1 87 ? -7.130 -9.190 2.418 1.00 91.88 87 PHE A O 1
ATOM 684 N N . THR A 1 88 ? -8.984 -10.463 2.570 1.00 92.69 88 THR A N 1
ATOM 685 C CA . THR A 1 88 ? -8.910 -11.098 1.248 1.00 92.69 88 THR A CA 1
ATOM 686 C C . THR A 1 88 ? -8.755 -10.135 0.066 1.00 92.69 88 THR A C 1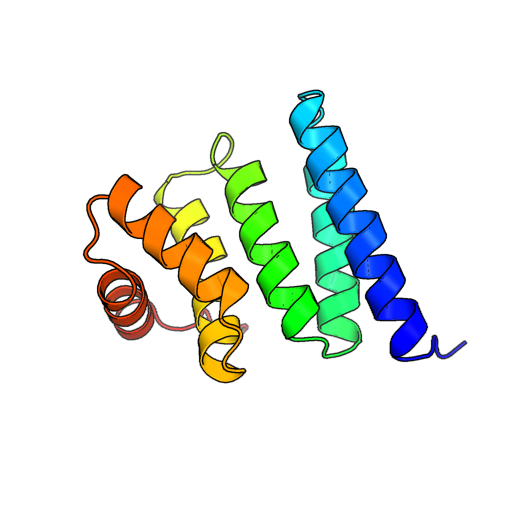
ATOM 688 O O . THR A 1 88 ? -7.887 -10.405 -0.755 1.00 92.69 88 THR A O 1
ATOM 691 N N . PRO A 1 89 ? -9.472 -8.995 -0.030 1.00 91.88 89 PRO A N 1
ATOM 692 C CA . PRO A 1 89 ? -9.395 -8.144 -1.223 1.00 91.88 89 PRO A CA 1
ATOM 693 C C . PRO A 1 89 ? -7.985 -7.624 -1.534 1.00 91.88 89 PRO A C 1
ATOM 695 O O . PRO A 1 89 ? -7.585 -7.541 -2.691 1.00 91.88 89 PRO A O 1
ATOM 698 N N . VAL A 1 90 ? -7.205 -7.285 -0.501 1.00 92.06 90 VAL A N 1
ATOM 699 C CA . VAL A 1 90 ? -5.810 -6.850 -0.688 1.00 92.06 90 VAL A CA 1
ATOM 700 C C . VAL A 1 90 ? -4.905 -8.038 -1.000 1.00 92.06 90 VAL A C 1
ATOM 702 O O . VAL A 1 90 ? -3.979 -7.889 -1.789 1.00 92.06 90 VAL A O 1
ATOM 705 N N . LEU A 1 91 ? -5.169 -9.213 -0.421 1.00 93.75 91 LEU A N 1
ATOM 706 C CA . LEU A 1 91 ? -4.415 -10.427 -0.740 1.00 93.75 91 LEU A CA 1
ATOM 707 C C . LEU A 1 91 ? -4.609 -10.832 -2.205 1.00 93.75 91 LEU A C 1
ATOM 709 O O . LEU A 1 91 ? -3.617 -11.049 -2.886 1.00 93.75 91 LEU A O 1
ATOM 713 N N . GLU A 1 92 ? -5.843 -10.848 -2.708 1.00 93.62 92 GLU A N 1
ATOM 714 C CA . GLU A 1 92 ? -6.153 -11.146 -4.116 1.00 93.62 92 GLU A CA 1
ATOM 715 C C . GLU A 1 92 ? -5.465 -10.150 -5.062 1.00 93.62 92 GLU A C 1
ATOM 717 O O . GLU A 1 92 ? -4.774 -10.549 -5.996 1.00 93.62 92 GLU A O 1
ATOM 722 N N . ALA A 1 93 ? -5.556 -8.848 -4.771 1.00 91.94 93 ALA A N 1
ATOM 723 C CA . ALA A 1 93 ? -4.889 -7.827 -5.579 1.00 91.94 93 ALA A CA 1
ATOM 724 C C . ALA A 1 93 ? -3.358 -7.999 -5.605 1.00 91.94 93 ALA A C 1
ATOM 726 O O . ALA A 1 93 ? -2.711 -7.807 -6.635 1.00 91.94 93 ALA A O 1
ATOM 727 N N . LEU A 1 94 ? -2.758 -8.368 -4.471 1.00 92.88 94 LEU A N 1
ATOM 728 C CA . LEU A 1 94 ? -1.324 -8.637 -4.384 1.00 92.88 94 LEU A CA 1
ATOM 729 C C . LEU A 1 94 ? -0.947 -9.948 -5.078 1.00 92.88 94 LEU A C 1
ATOM 731 O O . LEU A 1 94 ? 0.113 -10.023 -5.696 1.00 92.88 94 LEU A O 1
ATOM 735 N N . GLU A 1 95 ? -1.791 -10.972 -5.012 1.00 93.19 95 GLU A N 1
ATOM 736 C CA . GLU A 1 95 ? -1.601 -12.225 -5.736 1.00 93.19 95 GLU A CA 1
ATOM 737 C C . GLU A 1 95 ? -1.525 -11.974 -7.245 1.00 93.19 95 GLU A C 1
ATOM 739 O O . GLU A 1 95 ? -0.552 -12.380 -7.881 1.00 93.19 95 GLU A O 1
ATOM 744 N N . GLU A 1 96 ? -2.464 -11.205 -7.800 1.00 90.06 96 GLU A N 1
ATOM 745 C CA . GLU A 1 96 ? -2.424 -10.779 -9.203 1.00 90.06 96 GLU A CA 1
ATOM 746 C C . GLU A 1 96 ? -1.155 -9.981 -9.525 1.00 90.06 96 GLU A C 1
ATOM 748 O O . GLU A 1 96 ? -0.508 -10.209 -10.552 1.00 90.06 96 GLU A O 1
ATOM 753 N N . MET A 1 97 ? -0.757 -9.077 -8.624 1.00 87.75 97 MET A N 1
ATOM 754 C CA . MET A 1 97 ? 0.456 -8.280 -8.786 1.00 87.75 97 MET A CA 1
ATOM 755 C C . MET A 1 97 ? 1.705 -9.160 -8.840 1.00 87.75 97 MET A C 1
ATOM 757 O O . MET A 1 97 ? 2.568 -8.945 -9.687 1.00 87.75 97 MET A O 1
ATOM 761 N N . SER A 1 98 ? 1.797 -10.188 -7.992 1.00 89.12 98 SER A N 1
ATOM 762 C CA . SER A 1 98 ? 2.951 -11.094 -7.963 1.00 89.12 98 SER A CA 1
ATOM 763 C C . SER A 1 98 ? 3.217 -11.716 -9.334 1.00 89.12 98 SER A C 1
ATOM 765 O O . SER A 1 98 ? 4.366 -11.781 -9.758 1.00 89.12 98 SER A O 1
ATOM 767 N N . ILE A 1 99 ? 2.167 -12.069 -10.080 1.00 84.81 99 ILE A N 1
ATOM 768 C CA . ILE A 1 99 ? 2.278 -12.681 -11.406 1.00 84.81 99 ILE A CA 1
ATOM 769 C C . ILE A 1 99 ? 2.931 -11.699 -12.388 1.00 84.81 99 ILE A C 1
ATOM 771 O O . ILE A 1 99 ? 3.785 -12.090 -13.187 1.00 84.81 99 ILE A O 1
ATOM 775 N N . GLN A 1 100 ? 2.597 -10.408 -12.294 1.00 84.25 100 GLN A N 1
ATOM 776 C CA . GLN A 1 100 ? 3.229 -9.354 -13.100 1.00 84.25 100 GLN A CA 1
ATOM 777 C C . GLN A 1 100 ? 4.719 -9.196 -12.769 1.00 84.25 100 GLN A C 1
ATOM 779 O O . GLN A 1 100 ? 5.530 -8.915 -13.652 1.00 84.25 100 GLN A O 1
ATOM 784 N N . LEU A 1 101 ? 5.088 -9.452 -11.512 1.00 83.44 101 LEU A N 1
ATOM 785 C CA . LEU A 1 101 ? 6.465 -9.458 -11.012 1.00 83.44 101 LEU A CA 1
ATOM 786 C C . LEU A 1 101 ? 7.203 -10.783 -11.283 1.00 83.44 101 LEU A C 1
ATOM 788 O O . LEU A 1 101 ? 8.339 -10.947 -10.844 1.00 83.44 101 LEU A O 1
ATOM 792 N N . ARG A 1 102 ? 6.585 -11.726 -12.016 1.00 84.12 102 ARG A N 1
ATOM 793 C CA . ARG A 1 102 ? 7.057 -13.113 -12.218 1.00 84.12 102 ARG A CA 1
ATOM 794 C C . ARG A 1 102 ? 7.186 -13.931 -10.922 1.00 84.12 102 ARG A C 1
ATOM 796 O O . ARG A 1 102 ? 7.961 -14.882 -10.877 1.00 84.12 102 ARG A O 1
ATOM 803 N N . GLY A 1 103 ? 6.446 -13.557 -9.886 1.00 81.81 103 GLY A N 1
ATOM 804 C CA . GLY A 1 103 ? 6.275 -14.305 -8.646 1.00 81.81 103 GLY A CA 1
ATOM 805 C C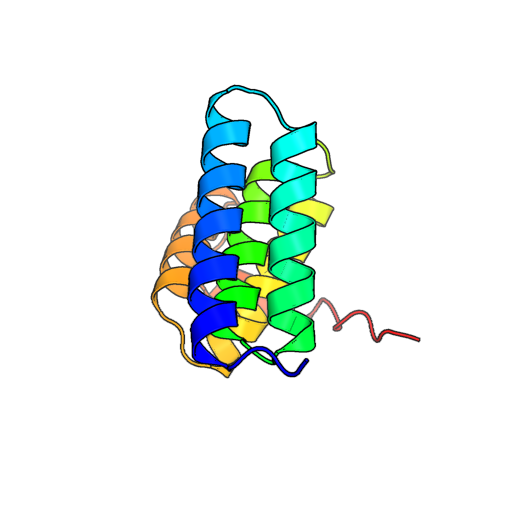 . GLY A 1 103 ? 5.167 -15.360 -8.730 1.00 81.81 103 GLY A C 1
ATOM 806 O O . GLY A 1 103 ? 4.352 -15.37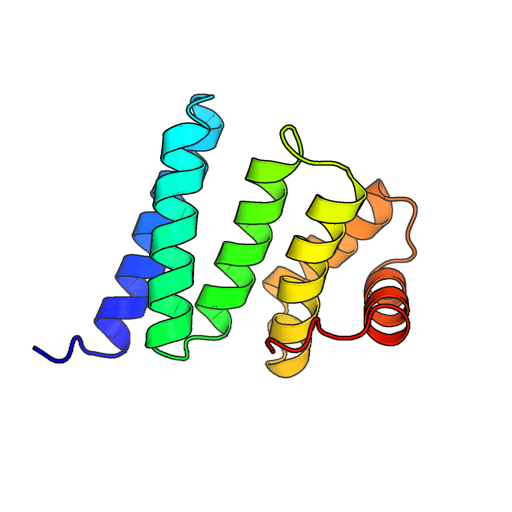4 -9.652 1.00 81.81 103 GLY A O 1
ATOM 807 N N . GLU A 1 104 ? 5.143 -16.243 -7.734 1.00 88.00 104 GLU A N 1
ATOM 808 C CA . GLU A 1 104 ? 4.226 -17.385 -7.623 1.00 88.00 104 GLU A CA 1
ATOM 809 C C . GLU A 1 104 ? 3.087 -17.086 -6.629 1.00 88.00 104 GLU A C 1
ATOM 811 O O . GLU A 1 104 ? 2.989 -17.671 -5.552 1.00 88.00 104 GLU A O 1
ATOM 816 N N . GLY A 1 105 ? 2.233 -16.115 -6.951 1.00 89.62 105 GLY A N 1
ATOM 817 C CA . GLY A 1 105 ? 1.056 -15.798 -6.139 1.00 89.62 105 GLY A CA 1
ATOM 818 C C . GLY A 1 105 ? 1.393 -15.237 -4.749 1.00 89.62 105 GLY A C 1
ATOM 819 O O . GLY A 1 105 ? 2.330 -14.456 -4.563 1.00 89.62 105 GLY A O 1
ATOM 820 N N . LEU A 1 106 ? 0.625 -15.646 -3.734 1.00 90.94 106 LEU A N 1
ATOM 821 C CA . LEU A 1 106 ? 0.875 -15.246 -2.343 1.00 90.94 106 LEU A CA 1
ATOM 822 C C . LEU A 1 106 ? 2.177 -15.822 -1.760 1.00 90.94 106 LEU A C 1
ATOM 824 O O . LEU A 1 106 ? 2.732 -15.230 -0.834 1.00 90.94 106 LEU A O 1
ATOM 828 N N . GLU A 1 107 ? 2.707 -16.924 -2.303 1.00 91.25 107 GLU A N 1
ATOM 829 C CA . GLU A 1 107 ? 3.964 -17.524 -1.827 1.00 91.25 107 GLU A CA 1
ATOM 830 C C . GLU A 1 107 ? 5.171 -16.614 -2.077 1.00 91.25 107 GLU A C 1
ATOM 832 O O . GLU A 1 107 ? 6.096 -16.557 -1.259 1.00 91.25 107 GLU A O 1
ATOM 837 N N . PHE A 1 108 ? 5.136 -15.835 -3.163 1.00 92.06 108 PHE A N 1
ATOM 838 C CA . PHE A 1 108 ? 6.127 -14.798 -3.439 1.00 92.06 108 PHE A CA 1
ATOM 839 C C . PHE A 1 108 ? 6.186 -13.771 -2.300 1.00 92.06 108 PHE A C 1
ATOM 841 O O . PHE A 1 108 ? 7.257 -13.500 -1.750 1.00 92.06 108 PHE A O 1
ATOM 848 N N . TRP A 1 109 ? 5.028 -13.245 -1.897 1.00 93.12 109 TRP A N 1
ATOM 849 C CA . TRP A 1 109 ? 4.929 -12.270 -0.811 1.00 93.12 109 TRP A CA 1
ATOM 850 C C . TRP A 1 109 ? 5.265 -12.872 0.547 1.00 93.12 109 TRP A C 1
ATOM 852 O O . TRP A 1 109 ? 5.874 -12.202 1.382 1.00 93.12 109 TRP A O 1
ATOM 862 N N . GLU A 1 110 ? 4.914 -14.138 0.769 1.00 92.06 110 GLU A N 1
ATOM 863 C CA . GLU A 1 110 ? 5.291 -14.855 1.980 1.00 92.06 110 GLU A CA 1
ATOM 864 C C . GLU A 1 110 ? 6.804 -14.980 2.105 1.00 92.06 110 GLU A C 1
ATOM 866 O O . GLU A 1 110 ? 7.377 -14.605 3.129 1.00 92.06 110 GLU A O 1
ATOM 871 N N . THR A 1 111 ? 7.453 -15.445 1.040 1.00 91.81 111 THR A N 1
ATOM 872 C CA . THR A 1 111 ? 8.906 -15.605 0.990 1.00 91.81 111 THR A CA 1
ATOM 873 C C . THR A 1 111 ? 9.600 -14.269 1.219 1.00 91.81 111 THR A C 1
ATOM 875 O O . THR A 1 111 ? 10.460 -14.166 2.095 1.00 91.81 111 THR A O 1
ATOM 878 N N . LEU A 1 112 ? 9.170 -13.218 0.511 1.00 90.94 112 LEU A N 1
ATOM 879 C CA . LEU A 1 112 ? 9.661 -11.856 0.723 1.00 90.94 112 LEU A CA 1
ATOM 880 C C . LEU A 1 112 ? 9.448 -11.387 2.163 1.00 90.94 112 LEU A C 1
ATOM 882 O O . LEU A 1 112 ? 10.337 -10.792 2.769 1.00 90.94 112 LEU A O 1
ATOM 886 N N . SER A 1 113 ? 8.293 -11.696 2.753 1.00 91.00 113 SER A N 1
ATOM 887 C CA . SER A 1 113 ? 7.994 -11.303 4.125 1.00 91.00 113 SER A CA 1
ATOM 888 C C . SER A 1 113 ? 8.919 -11.972 5.142 1.00 91.00 113 SER A C 1
ATOM 890 O O . SER A 1 113 ? 9.167 -11.367 6.186 1.00 91.00 113 SER A O 1
ATOM 892 N N . LEU A 1 114 ? 9.405 -13.184 4.857 1.00 89.44 114 LEU A N 1
ATOM 893 C CA . LEU A 1 114 ? 10.337 -13.927 5.705 1.00 89.44 114 LEU A CA 1
ATOM 894 C C . LEU A 1 114 ? 11.783 -13.433 5.567 1.00 89.44 114 LEU A C 1
ATOM 896 O O . LEU A 1 114 ? 12.488 -13.354 6.571 1.00 89.44 114 LEU A O 1
ATOM 900 N N . VAL A 1 115 ? 12.228 -13.102 4.350 1.00 88.88 115 VAL A N 1
ATOM 901 C CA . VAL A 1 115 ? 13.624 -12.687 4.095 1.00 88.88 115 VAL A CA 1
ATOM 902 C C . VAL A 1 115 ? 13.867 -11.203 4.348 1.00 88.88 115 VAL A C 1
ATOM 904 O O . VAL A 1 115 ? 14.972 -10.812 4.714 1.00 88.88 115 VAL A O 1
ATOM 907 N N . THR A 1 116 ? 12.849 -10.363 4.176 1.00 85.69 116 THR A N 1
ATOM 908 C CA . THR A 1 116 ? 12.928 -8.938 4.484 1.00 85.69 116 THR A CA 1
ATOM 909 C C . THR A 1 116 ? 12.469 -8.753 5.925 1.00 85.69 116 THR A C 1
ATOM 911 O O . THR A 1 116 ? 11.278 -8.858 6.173 1.00 85.69 116 THR A O 1
ATOM 914 N N . PRO A 1 117 ? 13.316 -8.467 6.920 1.00 75.44 117 PRO A N 1
ATOM 915 C CA . PRO A 1 117 ? 12.808 -8.127 8.246 1.00 75.44 117 PRO A CA 1
ATOM 916 C C . PRO A 1 117 ? 11.888 -6.901 8.153 1.00 75.44 117 PRO A C 1
ATOM 918 O O . PRO A 1 117 ? 12.060 -6.041 7.283 1.00 75.44 117 PRO A O 1
ATOM 921 N N . LYS A 1 118 ? 10.875 -6.806 9.028 1.00 68.12 118 LYS A N 1
ATOM 922 C CA . LYS A 1 118 ? 10.210 -5.511 9.243 1.00 68.12 118 LYS A CA 1
ATOM 923 C C . LYS A 1 118 ? 11.341 -4.531 9.544 1.00 68.12 118 LYS A C 1
ATOM 925 O O . LYS A 1 118 ? 12.142 -4.840 10.423 1.00 68.12 118 LYS A O 1
ATOM 930 N N . HIS A 1 119 ? 11.455 -3.433 8.793 1.00 53.53 119 HIS A N 1
ATOM 931 C CA . HIS A 1 119 ? 12.253 -2.309 9.269 1.00 53.53 119 HIS A CA 1
ATOM 932 C C . HIS A 1 119 ? 11.643 -1.972 10.626 1.00 53.53 119 HIS A C 1
ATOM 934 O O . HIS A 1 119 ? 10.507 -1.511 10.704 1.00 53.53 119 HIS A O 1
ATOM 940 N N . SER A 1 120 ? 12.315 -2.416 11.683 1.00 37.31 120 SER A N 1
ATOM 941 C CA . SER A 1 120 ? 12.066 -1.954 13.026 1.00 37.31 120 SER A CA 1
ATOM 942 C C . SER A 1 120 ? 12.319 -0.465 12.946 1.00 37.31 120 SER A C 1
ATOM 944 O O . SER A 1 120 ? 13.433 -0.058 12.621 1.00 37.31 120 SER A O 1
ATOM 946 N N . ASP A 1 121 ? 11.258 0.311 13.129 1.00 37.09 121 ASP A N 1
ATOM 947 C CA . ASP A 1 121 ? 11.385 1.691 13.557 1.00 37.09 121 ASP A CA 1
ATOM 948 C C . ASP A 1 121 ? 12.288 1.669 14.806 1.00 37.09 121 ASP A C 1
ATOM 950 O O . ASP A 1 121 ? 11.850 1.237 15.876 1.00 37.09 121 ASP A O 1
ATOM 954 N N . ASP A 1 122 ? 13.569 1.997 14.622 1.00 32.81 122 ASP A N 1
ATOM 955 C CA . ASP A 1 122 ? 14.427 2.537 15.682 1.00 32.81 122 ASP A CA 1
ATOM 956 C C . ASP A 1 122 ? 14.006 3.990 15.958 1.00 32.81 122 ASP A C 1
ATOM 958 O O . ASP A 1 122 ? 13.723 4.727 14.979 1.00 32.81 122 ASP A O 1
#

Radius of gyration: 14.35 Å; chains: 1; bounding box: 31×34×34 Å